Protein AF-A0A6G0YWB1-F1 (afdb_monomer)

Organism: Aphis craccivora (NCBI:txid307492)

Sequence (65 aa):
MSDRKKRKYNDDYRIFNEKWSISYFFIEINRKAVCLVCRETVSVFKEFNIKRHYETKHEAMLYSV

pLDDT: mean 79.68, std 16.5, range [40.84, 94.94]

Mean predicted aligned error: 9.28 Å

Structure (mmCIF, N/CA/C/O backbone):
data_AF-A0A6G0YWB1-F1
#
_entry.id   AF-A0A6G0YWB1-F1
#
loop_
_atom_site.group_PDB
_atom_site.id
_atom_site.type_symbol
_atom_site.label_atom_id
_atom_site.label_alt_id
_atom_site.label_comp_id
_atom_site.label_asym_id
_atom_site.label_entity_id
_atom_site.label_seq_id
_atom_site.pdbx_PDB_ins_code
_atom_site.Cartn_x
_atom_site.Cartn_y
_atom_site.Cartn_z
_atom_site.occupancy
_atom_site.B_iso_or_equiv
_atom_site.auth_seq_id
_atom_site.auth_comp_id
_atom_site.auth_asym_id
_atom_site.auth_atom_id
_atom_site.pdbx_PDB_model_num
ATOM 1 N N . MET A 1 1 ? 9.382 -2.637 40.728 1.00 41.28 1 MET A N 1
ATOM 2 C CA . MET A 1 1 ? 8.239 -2.619 39.792 1.00 41.28 1 MET A CA 1
ATOM 3 C C . MET A 1 1 ? 8.741 -1.987 38.508 1.00 41.28 1 MET A C 1
ATOM 5 O O . MET A 1 1 ? 9.202 -0.862 38.565 1.00 41.28 1 MET A O 1
ATOM 9 N N . SER A 1 2 ? 8.809 -2.732 37.405 1.00 53.31 2 SER A N 1
ATOM 10 C CA . SER A 1 2 ? 9.405 -2.229 36.162 1.00 53.31 2 SER A CA 1
ATOM 11 C C . SER A 1 2 ? 8.396 -1.370 35.409 1.00 53.31 2 SER A C 1
ATOM 13 O O . SER A 1 2 ? 7.411 -1.891 34.884 1.00 53.31 2 SER A O 1
ATOM 15 N N . ASP A 1 3 ? 8.644 -0.065 35.346 1.00 53.78 3 ASP A N 1
ATOM 16 C CA . ASP A 1 3 ? 7.905 0.869 34.505 1.00 53.78 3 ASP A CA 1
ATOM 17 C C . ASP A 1 3 ? 7.916 0.390 33.049 1.00 53.78 3 ASP A C 1
ATOM 19 O O . ASP A 1 3 ? 8.910 0.500 32.323 1.00 53.78 3 ASP A O 1
ATOM 23 N N . ARG A 1 4 ? 6.786 -0.164 32.592 1.00 63.34 4 ARG A N 1
ATOM 24 C CA . ARG A 1 4 ? 6.533 -0.405 31.168 1.00 63.34 4 ARG A CA 1
ATOM 25 C C . ARG A 1 4 ? 6.484 0.955 30.485 1.00 63.34 4 ARG A C 1
ATOM 27 O O . ARG A 1 4 ? 5.429 1.579 30.398 1.00 63.34 4 ARG A O 1
ATOM 34 N N . LYS A 1 5 ? 7.635 1.401 29.982 1.00 61.50 5 LYS A N 1
ATOM 35 C CA . LYS A 1 5 ? 7.784 2.568 29.111 1.00 61.50 5 LYS A CA 1
ATOM 36 C C . LYS A 1 5 ? 6.834 2.384 27.920 1.00 61.50 5 LYS A C 1
ATOM 38 O O . LYS A 1 5 ? 7.151 1.670 26.969 1.00 61.50 5 LYS A O 1
ATOM 43 N N . LYS A 1 6 ? 5.623 2.955 28.003 1.00 62.81 6 LYS A N 1
ATOM 44 C CA . LYS A 1 6 ? 4.645 2.962 26.907 1.00 62.81 6 LYS A CA 1
ATOM 45 C C . LYS A 1 6 ? 5.345 3.610 25.720 1.00 62.81 6 LYS A C 1
ATOM 47 O O . LYS A 1 6 ? 5.660 4.798 25.758 1.00 62.81 6 LYS A O 1
ATOM 52 N N . ARG A 1 7 ? 5.658 2.813 24.694 1.00 61.75 7 ARG A N 1
ATOM 53 C CA . ARG A 1 7 ? 6.233 3.326 23.449 1.00 61.75 7 ARG A CA 1
ATOM 54 C C . ARG A 1 7 ? 5.265 4.380 22.917 1.00 61.75 7 ARG A C 1
ATOM 56 O O . ARG A 1 7 ? 4.118 4.048 22.630 1.00 61.75 7 ARG A O 1
ATOM 63 N N . LYS A 1 8 ? 5.716 5.636 22.823 1.00 57.34 8 LYS A N 1
ATOM 64 C CA . LYS A 1 8 ? 5.021 6.683 22.068 1.00 57.34 8 LYS A CA 1
ATOM 65 C C . LYS A 1 8 ? 4.952 6.182 20.627 1.00 57.34 8 LYS A C 1
ATOM 67 O O . LYS A 1 8 ? 5.958 6.179 19.922 1.00 57.34 8 LYS A O 1
ATOM 72 N N . TYR A 1 9 ? 3.811 5.620 20.243 1.00 54.31 9 TYR A N 1
ATOM 73 C CA . TYR A 1 9 ? 3.558 5.229 18.866 1.00 54.31 9 TYR A CA 1
ATOM 74 C C . TYR A 1 9 ? 3.420 6.532 18.091 1.00 54.31 9 TYR A C 1
ATOM 76 O O . TYR A 1 9 ? 2.449 7.254 18.293 1.00 54.31 9 TYR A O 1
ATOM 84 N N . ASN A 1 10 ? 4.453 6.875 17.323 1.00 55.47 10 ASN A N 1
ATOM 85 C CA . ASN A 1 10 ? 4.463 8.093 16.529 1.00 55.47 10 ASN A CA 1
ATOM 86 C C . ASN A 1 10 ? 3.257 8.045 15.581 1.00 55.47 10 ASN A C 1
ATOM 88 O O . ASN A 1 10 ? 3.089 7.059 14.859 1.00 55.47 10 ASN A O 1
ATOM 92 N N . ASP A 1 11 ? 2.389 9.050 15.651 1.00 57.09 11 ASP A N 1
ATOM 93 C CA . ASP A 1 11 ? 1.109 9.065 14.932 1.00 57.09 11 ASP A CA 1
ATOM 94 C C . ASP A 1 11 ? 1.306 9.098 13.403 1.00 57.09 11 ASP A C 1
ATOM 96 O O . ASP A 1 11 ? 0.438 8.655 12.659 1.00 57.09 11 ASP A O 1
ATOM 100 N N . ASP A 1 12 ? 2.510 9.464 12.950 1.00 56.94 12 ASP A N 1
ATOM 101 C CA . ASP A 1 12 ? 2.997 9.361 11.568 1.00 56.94 12 ASP A CA 1
ATOM 102 C C . ASP A 1 12 ? 2.720 8.003 10.903 1.00 56.94 12 ASP A C 1
ATOM 104 O O . ASP A 1 12 ? 2.388 7.938 9.725 1.00 56.94 12 ASP A O 1
ATOM 108 N N . TYR A 1 13 ? 2.780 6.898 11.657 1.00 60.19 13 TYR A N 1
ATOM 109 C CA . TYR A 1 13 ? 2.516 5.554 11.118 1.00 60.19 13 TYR A CA 1
ATOM 110 C C . TYR A 1 13 ? 1.025 5.240 10.911 1.00 60.19 13 TYR A C 1
ATOM 112 O O . TYR A 1 13 ? 0.674 4.101 10.593 1.00 60.19 13 TYR A O 1
ATOM 120 N N . ARG A 1 14 ? 0.136 6.211 11.151 1.00 69.38 14 ARG A N 1
ATOM 121 C CA . ARG A 1 14 ? -1.303 6.126 10.862 1.00 69.38 14 ARG A CA 1
ATOM 122 C C . ARG A 1 14 ? -1.713 6.929 9.634 1.00 69.38 14 ARG A C 1
ATOM 124 O O . ARG A 1 14 ? -2.880 6.863 9.255 1.00 69.38 14 ARG A O 1
ATOM 131 N N . ILE A 1 15 ? -0.791 7.670 9.024 1.00 83.06 15 ILE A N 1
ATOM 132 C CA . ILE A 1 15 ? -1.061 8.483 7.840 1.00 83.06 15 ILE A CA 1
ATOM 133 C C . ILE A 1 15 ? -0.485 7.759 6.624 1.00 83.06 15 ILE A C 1
ATOM 135 O O . ILE A 1 15 ? 0.654 7.292 6.637 1.00 83.06 15 ILE A O 1
ATOM 139 N N . PHE A 1 16 ? -1.303 7.594 5.589 1.00 87.88 16 PHE A N 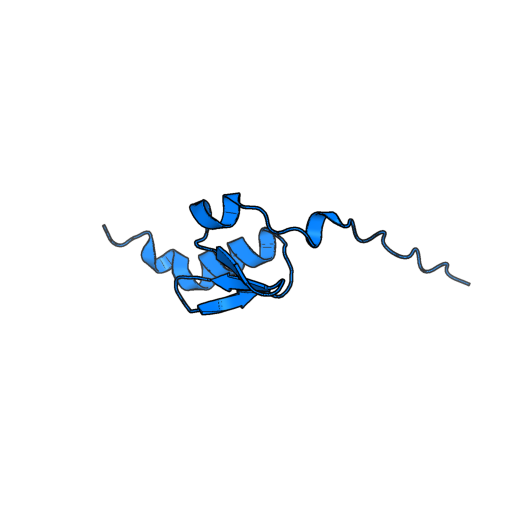1
ATOM 140 C CA . PHE A 1 16 ? -0.865 6.991 4.340 1.00 87.88 16 PHE A CA 1
ATOM 141 C C . 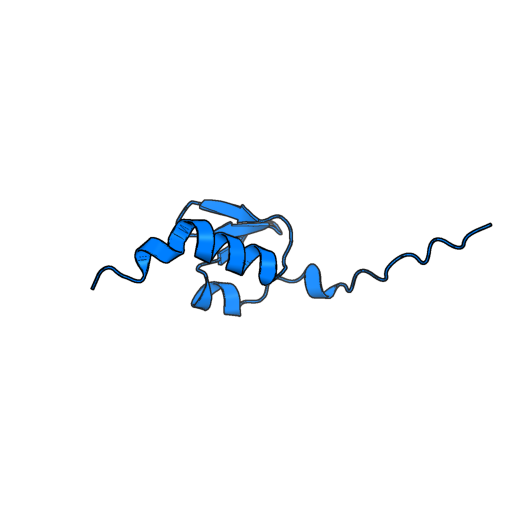PHE A 1 16 ? 0.049 7.965 3.589 1.00 87.88 16 PHE A C 1
ATOM 143 O O . PHE A 1 16 ? -0.261 9.149 3.479 1.00 87.88 16 PHE A O 1
ATOM 150 N N . ASN A 1 17 ? 1.177 7.479 3.069 1.00 90.06 17 ASN A N 1
ATOM 151 C CA . ASN A 1 17 ? 2.085 8.299 2.275 1.00 90.06 17 ASN A CA 1
ATOM 152 C C . ASN A 1 17 ? 1.769 8.137 0.784 1.00 90.06 17 ASN A C 1
ATOM 154 O O . ASN A 1 17 ? 1.928 7.050 0.230 1.00 90.06 17 ASN A O 1
ATOM 158 N N . GLU A 1 18 ? 1.388 9.230 0.123 1.00 89.56 18 GLU A N 1
ATOM 159 C CA . GLU A 1 18 ? 1.020 9.249 -1.300 1.00 89.56 18 GLU A CA 1
ATOM 160 C C . GLU A 1 18 ? 2.128 8.736 -2.234 1.00 89.56 18 GLU A C 1
ATOM 162 O O . GLU A 1 18 ? 1.837 8.221 -3.314 1.00 89.56 18 GLU A O 1
ATOM 167 N N . LYS A 1 19 ? 3.402 8.781 -1.814 1.00 92.12 19 LYS A N 1
ATOM 168 C CA . LYS A 1 19 ? 4.516 8.198 -2.583 1.00 92.12 19 LYS A CA 1
ATOM 169 C C . LYS A 1 19 ? 4.335 6.699 -2.827 1.00 92.12 19 LYS A C 1
ATOM 171 O O . LYS A 1 19 ? 4.778 6.188 -3.853 1.00 92.12 19 LYS A O 1
ATOM 176 N N . TRP A 1 20 ? 3.666 5.988 -1.918 1.00 93.06 20 TRP A N 1
ATOM 177 C CA . TRP A 1 20 ? 3.424 4.551 -2.057 1.00 93.06 20 TRP A CA 1
ATOM 178 C C . TRP A 1 20 ? 2.469 4.213 -3.205 1.00 93.06 20 TRP A C 1
ATOM 180 O O . TRP A 1 20 ? 2.557 3.113 -3.751 1.00 93.06 20 TRP A O 1
ATOM 190 N N . SER A 1 21 ? 1.621 5.156 -3.622 1.00 92.50 21 SER A N 1
ATOM 191 C CA . SER A 1 21 ? 0.782 5.009 -4.814 1.00 92.50 21 SER A CA 1
ATOM 192 C C . SER A 1 21 ? 1.615 4.880 -6.081 1.00 92.50 21 SER A C 1
ATOM 194 O O . SER A 1 21 ? 1.292 4.070 -6.944 1.00 92.50 21 SER A O 1
ATOM 196 N N . ILE A 1 22 ? 2.714 5.634 -6.163 1.00 89.88 22 ILE A N 1
ATOM 197 C CA . ILE A 1 22 ? 3.581 5.686 -7.344 1.00 89.88 22 ILE A CA 1
ATOM 198 C C . ILE A 1 22 ? 4.637 4.576 -7.290 1.00 89.88 22 ILE A C 1
ATOM 200 O O . ILE A 1 22 ? 4.886 3.919 -8.292 1.00 89.88 22 ILE A O 1
ATOM 204 N N . SER A 1 23 ? 5.258 4.348 -6.128 1.00 90.00 23 SER A N 1
ATOM 205 C CA . SER A 1 23 ? 6.370 3.394 -6.004 1.00 90.00 23 SER A CA 1
ATOM 206 C C . SER A 1 23 ? 5.937 1.937 -5.833 1.00 90.00 23 SER A C 1
ATOM 208 O O . SER A 1 23 ? 6.684 1.044 -6.217 1.00 90.00 23 SER A O 1
ATOM 210 N N . TYR A 1 24 ? 4.771 1.688 -5.226 1.00 91.75 24 TYR A N 1
ATOM 211 C CA . TYR A 1 24 ? 4.354 0.341 -4.810 1.00 91.75 24 TYR A CA 1
ATOM 212 C C . TYR A 1 24 ? 2.918 -0.017 -5.224 1.00 91.75 24 TYR A C 1
ATOM 214 O O . TYR A 1 24 ? 2.440 -1.096 -4.875 1.00 91.75 24 TYR A O 1
ATOM 222 N N . PHE A 1 25 ? 2.220 0.865 -5.951 1.00 92.75 25 PHE A N 1
ATOM 223 C CA . PHE A 1 25 ? 0.828 0.679 -6.382 1.00 92.75 25 PHE A CA 1
ATOM 224 C C . PHE A 1 25 ? -0.149 0.436 -5.222 1.00 92.75 25 PHE A C 1
ATOM 226 O O . PHE A 1 25 ? -1.031 -0.423 -5.297 1.00 92.75 25 PHE A O 1
ATOM 233 N N . PHE A 1 26 ? 0.007 1.184 -4.130 1.00 94.56 26 PHE A N 1
ATOM 234 C CA . PHE A 1 26 ? -0.912 1.145 -2.992 1.00 94.56 26 PHE A CA 1
ATOM 235 C C . PHE A 1 26 ? -1.798 2.382 -2.926 1.00 94.56 26 PHE A C 1
ATOM 237 O O . PHE A 1 26 ? -1.352 3.472 -3.240 1.00 94.56 26 PHE A O 1
ATOM 244 N N . ILE A 1 27 ? -3.029 2.241 -2.442 1.00 94.50 27 ILE A N 1
ATOM 245 C CA . ILE A 1 27 ? -3.915 3.378 -2.146 1.00 94.50 27 ILE A CA 1
ATOM 246 C C . ILE A 1 27 ? -4.562 3.223 -0.773 1.00 94.50 27 ILE A C 1
ATOM 248 O O . ILE A 1 27 ? -4.703 2.107 -0.278 1.00 94.50 27 ILE A O 1
ATOM 252 N N . GLU A 1 28 ? -4.988 4.322 -0.157 1.00 92.75 28 GLU A N 1
ATOM 253 C CA . GLU A 1 28 ? -5.790 4.269 1.066 1.00 92.75 28 GLU A CA 1
ATOM 254 C C . GLU A 1 28 ? -7.285 4.144 0.739 1.00 92.75 28 GLU A C 1
ATOM 256 O O . GLU A 1 28 ? -7.865 5.002 0.079 1.00 92.75 28 GLU A O 1
ATOM 261 N N . ILE A 1 29 ? -7.933 3.095 1.252 1.00 90.44 29 ILE A N 1
ATOM 262 C CA . ILE A 1 29 ? -9.392 2.936 1.257 1.00 90.44 29 ILE A CA 1
ATOM 263 C C . ILE A 1 29 ? -9.826 2.616 2.686 1.00 90.44 29 ILE A C 1
ATOM 265 O O . ILE A 1 29 ? -9.353 1.644 3.272 1.00 90.44 29 ILE A O 1
ATOM 269 N N . ASN A 1 30 ? -10.744 3.401 3.258 1.00 88.06 30 ASN A N 1
ATOM 270 C CA . ASN A 1 30 ? -11.286 3.170 4.606 1.00 88.06 30 ASN A CA 1
ATOM 271 C C . ASN A 1 30 ? -10.199 2.951 5.681 1.00 88.06 30 ASN A C 1
ATOM 273 O O . ASN A 1 30 ? -10.295 2.016 6.480 1.00 88.06 30 ASN A O 1
ATOM 277 N N . ARG A 1 31 ? -9.142 3.782 5.689 1.00 85.50 31 ARG A N 1
ATOM 278 C CA . ARG A 1 31 ? -7.977 3.645 6.589 1.00 85.50 31 ARG A CA 1
ATOM 279 C C . ARG A 1 31 ? -7.212 2.319 6.447 1.00 85.50 31 ARG A C 1
ATOM 281 O O . ARG A 1 31 ? -6.573 1.862 7.393 1.00 85.50 31 ARG A O 1
ATOM 288 N N . LYS A 1 32 ? -7.247 1.696 5.268 1.00 87.75 32 LYS A N 1
ATOM 289 C CA . LYS A 1 32 ? -6.453 0.508 4.919 1.00 87.75 32 LYS A CA 1
ATOM 290 C C . LYS A 1 32 ? -5.687 0.754 3.629 1.00 87.75 32 LYS A C 1
ATOM 292 O O . LYS A 1 32 ? -6.211 1.380 2.717 1.00 87.75 32 LYS A O 1
ATOM 297 N N . ALA A 1 33 ? -4.472 0.228 3.542 1.00 92.81 33 ALA A N 1
ATOM 298 C CA . ALA A 1 33 ? -3.646 0.359 2.357 1.00 92.81 33 ALA A CA 1
ATOM 299 C C . ALA A 1 33 ? -3.962 -0.833 1.460 1.00 92.81 33 ALA A C 1
ATOM 301 O O . ALA A 1 33 ? -3.742 -1.971 1.863 1.00 92.81 33 ALA A O 1
ATOM 302 N N . VAL A 1 34 ? -4.519 -0.590 0.283 1.00 94.62 34 VAL A N 1
ATOM 303 C CA . VAL A 1 34 ? -4.937 -1.611 -0.678 1.00 94.62 34 VAL A CA 1
ATOM 304 C C . VAL A 1 34 ? -3.914 -1.674 -1.799 1.00 94.62 34 VAL A C 1
ATOM 306 O O . VAL A 1 34 ? -3.633 -0.657 -2.428 1.00 94.62 34 VAL A O 1
ATOM 309 N N . CYS A 1 35 ? -3.368 -2.860 -2.055 1.00 94.94 35 CYS A N 1
ATOM 310 C CA . CYS A 1 35 ? -2.522 -3.110 -3.213 1.00 94.94 35 CYS A CA 1
ATOM 311 C C . CYS A 1 35 ? -3.390 -3.165 -4.470 1.00 94.94 35 CYS A C 1
ATOM 313 O O . CYS A 1 35 ? -4.302 -3.984 -4.552 1.00 94.94 35 CYS A O 1
ATOM 315 N N . LEU A 1 36 ? -3.097 -2.352 -5.479 1.00 93.62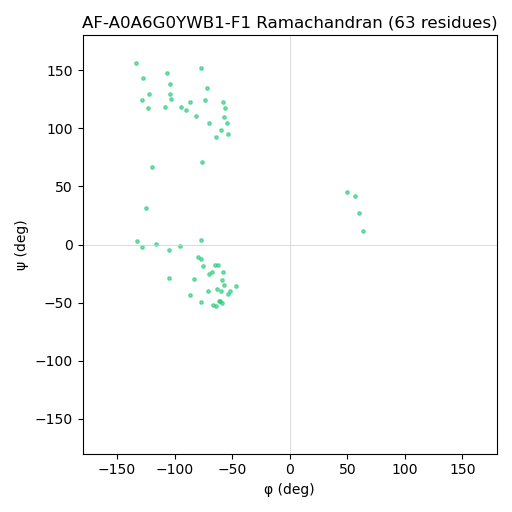 36 LEU A N 1
ATOM 316 C CA . LEU A 1 36 ? -3.853 -2.356 -6.732 1.00 93.62 36 LEU A CA 1
ATOM 317 C C . LEU A 1 36 ? -3.531 -3.557 -7.634 1.00 93.62 36 LEU A C 1
ATOM 319 O O . LEU A 1 36 ? -4.344 -3.900 -8.487 1.00 93.62 36 LEU A O 1
ATOM 323 N N . VAL A 1 37 ? -2.397 -4.233 -7.414 1.00 91.81 37 VAL A N 1
AT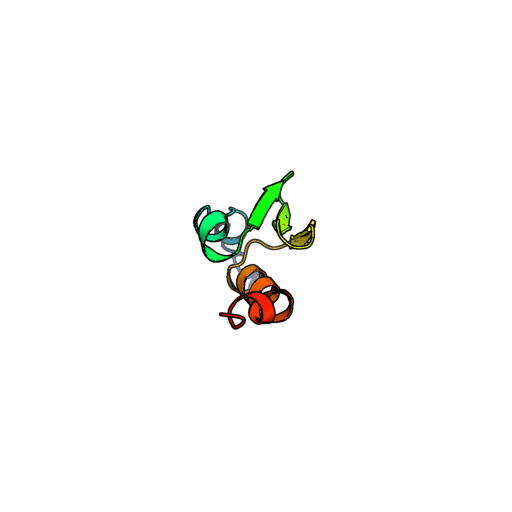OM 324 C CA . VAL A 1 37 ? -1.981 -5.403 -8.207 1.00 91.81 37 VAL A CA 1
ATOM 325 C C . VAL A 1 37 ? -2.759 -6.659 -7.802 1.00 91.81 37 VAL A C 1
ATOM 327 O O . VAL A 1 37 ? -3.327 -7.339 -8.651 1.00 91.81 37 VAL A O 1
ATOM 330 N N . CYS A 1 38 ? -2.843 -6.955 -6.499 1.00 93.38 38 CYS A N 1
ATOM 331 C CA . CYS A 1 38 ? -3.497 -8.172 -5.985 1.00 93.38 38 CYS A CA 1
ATOM 332 C C . CYS A 1 38 ? -4.734 -7.929 -5.111 1.00 93.38 38 CYS A C 1
ATOM 334 O O . CYS A 1 38 ? -5.343 -8.886 -4.642 1.00 93.38 38 CYS A O 1
ATOM 336 N N . ARG A 1 39 ? -5.125 -6.666 -4.895 1.00 92.25 39 ARG A N 1
ATOM 337 C CA . ARG A 1 39 ? -6.294 -6.245 -4.091 1.00 92.25 39 ARG A CA 1
ATOM 338 C C . ARG A 1 39 ? -6.220 -6.599 -2.605 1.00 92.25 39 ARG A C 1
ATOM 340 O O . ARG A 1 39 ? -7.207 -6.453 -1.886 1.00 92.25 39 ARG A O 1
ATOM 347 N N . GLU A 1 40 ? -5.062 -7.027 -2.117 1.00 93.75 40 GLU A N 1
ATOM 348 C CA . GLU A 1 40 ? -4.861 -7.296 -0.697 1.00 93.75 40 GLU A CA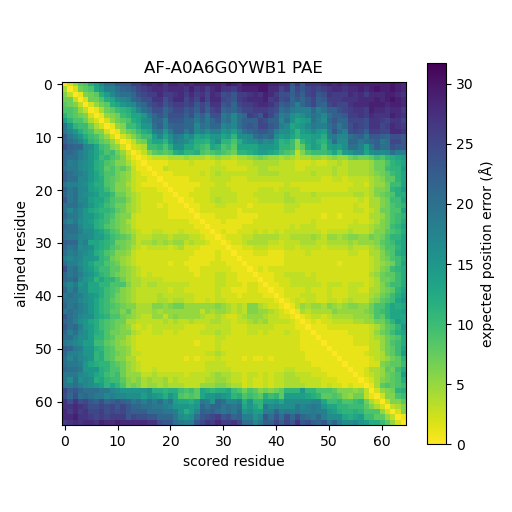 1
ATOM 349 C C . GLU A 1 40 ? -4.684 -6.015 0.119 1.00 93.75 40 GLU A C 1
ATOM 351 O O . GLU A 1 40 ? -4.173 -5.003 -0.363 1.00 93.75 40 GLU A O 1
ATOM 356 N N . THR A 1 41 ? -5.068 -6.080 1.393 1.00 91.88 41 THR A N 1
ATOM 357 C CA . THR A 1 41 ? -4.974 -4.957 2.329 1.00 91.88 41 THR A CA 1
ATOM 358 C C . THR A 1 41 ? -3.815 -5.115 3.307 1.00 91.88 41 THR A C 1
ATOM 360 O O . THR A 1 41 ? -3.655 -6.169 3.922 1.00 91.88 41 THR A O 1
ATOM 363 N N . VAL A 1 42 ? -3.093 -4.028 3.563 1.00 89.19 42 VAL A N 1
ATOM 364 C CA . VAL A 1 42 ? -2.104 -3.887 4.631 1.00 89.19 42 VAL A CA 1
ATOM 365 C C . VAL A 1 42 ?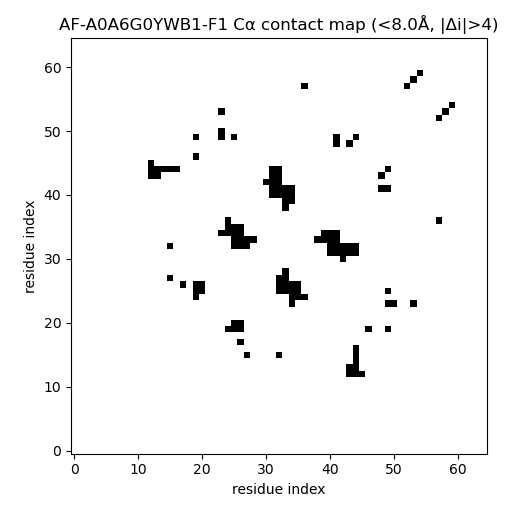 -2.672 -2.957 5.707 1.00 89.19 42 VAL A C 1
ATOM 367 O O . VAL A 1 42 ? -2.956 -1.785 5.460 1.00 89.19 42 VAL A O 1
ATOM 370 N N . SER A 1 43 ? -2.841 -3.483 6.923 1.00 81.38 43 SER A N 1
ATOM 371 C CA . SER A 1 43 ? -3.484 -2.765 8.040 1.00 81.38 43 SER A CA 1
ATOM 372 C C . SER A 1 43 ? -2.600 -1.712 8.714 1.00 81.38 43 SER A C 1
ATOM 374 O O . SER A 1 43 ? -3.089 -0.945 9.536 1.00 81.38 43 SER A O 1
ATOM 376 N N . VAL A 1 44 ? -1.293 -1.704 8.439 1.00 82.88 44 VAL A N 1
ATOM 377 C CA . VAL A 1 44 ? -0.331 -0.815 9.102 1.00 82.88 44 VAL A CA 1
ATOM 378 C C . VAL A 1 44 ? 0.401 0.007 8.055 1.00 82.88 44 VAL A C 1
ATOM 380 O O . VAL A 1 44 ? 1.155 -0.554 7.258 1.00 82.88 44 VAL A O 1
ATOM 383 N N . PHE A 1 45 ? 0.238 1.330 8.113 1.00 86.50 45 PHE A N 1
ATOM 384 C CA . PHE A 1 45 ? 0.881 2.294 7.216 1.00 86.50 45 PHE A CA 1
ATOM 385 C C . PHE A 1 45 ? 2.349 2.481 7.590 1.00 86.50 45 PHE A C 1
ATOM 387 O O . PHE A 1 45 ? 2.789 3.483 8.145 1.00 86.50 45 PHE A O 1
ATOM 394 N N . LYS A 1 46 ? 3.128 1.441 7.314 1.00 87.56 46 LYS A N 1
ATOM 395 C CA . LYS A 1 46 ? 4.581 1.455 7.395 1.00 87.56 46 LYS A CA 1
ATOM 396 C C . LYS A 1 46 ? 5.123 1.084 6.040 1.00 87.56 46 LYS A C 1
ATOM 398 O O . LYS A 1 46 ? 4.786 0.017 5.530 1.00 87.56 46 LYS A O 1
ATOM 403 N N . GLU A 1 47 ? 6.039 1.902 5.543 1.00 88.62 47 GLU A N 1
ATOM 404 C CA . GLU A 1 47 ? 6.732 1.643 4.286 1.00 88.62 47 GLU A CA 1
ATOM 405 C C . GLU A 1 47 ? 7.337 0.239 4.255 1.00 88.62 47 GLU A C 1
ATOM 407 O O . GLU A 1 47 ? 7.164 -0.463 3.273 1.00 88.62 47 GLU A O 1
ATOM 412 N N . PHE A 1 48 ? 7.919 -0.236 5.363 1.00 89.38 48 PHE A N 1
ATOM 413 C CA . PHE A 1 48 ? 8.411 -1.613 5.466 1.00 89.38 48 PHE A CA 1
ATOM 414 C C . PHE A 1 48 ? 7.349 -2.672 5.115 1.00 89.38 48 PHE A C 1
ATOM 416 O O . PHE A 1 48 ? 7.654 -3.630 4.413 1.00 89.38 48 PHE A O 1
ATOM 423 N N . ASN A 1 49 ? 6.102 -2.520 5.580 1.00 90.69 49 ASN A N 1
ATOM 424 C CA . ASN A 1 49 ? 5.040 -3.481 5.266 1.00 90.69 49 ASN A CA 1
ATOM 425 C C . ASN A 1 49 ? 4.608 -3.392 3.798 1.00 90.69 49 ASN A C 1
ATOM 427 O O . ASN A 1 49 ? 4.364 -4.427 3.183 1.00 90.69 49 ASN A O 1
ATOM 431 N N . ILE A 1 50 ? 4.524 -2.173 3.260 1.00 92.00 50 ILE A N 1
ATOM 432 C CA . ILE A 1 50 ? 4.141 -1.894 1.871 1.00 92.00 50 ILE A CA 1
ATOM 433 C C . ILE A 1 50 ? 5.207 -2.419 0.903 1.00 92.00 50 ILE A C 1
ATOM 435 O O . ILE A 1 50 ? 4.904 -3.225 0.027 1.00 92.00 50 ILE A O 1
ATOM 439 N N . LYS A 1 51 ? 6.467 -2.038 1.128 1.00 91.31 51 LYS A N 1
ATOM 440 C CA . LYS A 1 51 ? 7.631 -2.471 0.359 1.00 91.31 51 LYS A CA 1
ATOM 441 C C . LYS A 1 51 ? 7.784 -3.988 0.390 1.00 91.31 51 LYS A C 1
ATOM 443 O O . LYS A 1 51 ? 7.828 -4.603 -0.664 1.00 91.31 51 LYS A O 1
ATOM 448 N N . ARG A 1 52 ? 7.746 -4.614 1.575 1.00 93.06 52 ARG A N 1
ATOM 449 C CA . ARG A 1 52 ? 7.832 -6.079 1.695 1.00 93.06 52 ARG A CA 1
ATOM 450 C C . ARG A 1 52 ? 6.700 -6.783 0.952 1.00 93.06 52 ARG A C 1
ATOM 452 O O . ARG A 1 52 ? 6.940 -7.822 0.347 1.00 93.06 52 ARG A O 1
ATOM 459 N N . HIS A 1 53 ? 5.471 -6.262 1.010 1.00 93.88 53 HIS A N 1
ATOM 460 C CA . HIS A 1 53 ? 4.367 -6.834 0.240 1.00 93.88 53 HIS A CA 1
ATOM 461 C C . HIS A 1 53 ? 4.669 -6.756 -1.258 1.00 93.88 53 HIS A C 1
ATOM 463 O O . HIS A 1 53 ? 4.534 -7.758 -1.953 1.00 93.88 53 HIS A O 1
ATOM 469 N N . TYR A 1 54 ? 5.087 -5.581 -1.732 1.00 91.44 54 TYR A N 1
ATOM 470 C CA . TYR A 1 54 ? 5.397 -5.365 -3.137 1.00 91.44 54 TYR A CA 1
ATOM 471 C C . TYR A 1 54 ? 6.530 -6.273 -3.617 1.00 91.44 54 TYR A C 1
ATOM 473 O O . TYR A 1 54 ? 6.359 -6.978 -4.602 1.00 91.44 54 TYR A O 1
ATOM 481 N N . GLU A 1 55 ? 7.638 -6.338 -2.881 1.00 90.25 55 GLU A N 1
ATOM 482 C CA . GLU A 1 55 ? 8.782 -7.176 -3.241 1.00 90.25 55 GLU A CA 1
ATOM 483 C C . GLU A 1 55 ? 8.401 -8.667 -3.220 1.00 90.25 55 GLU A C 1
ATOM 485 O O . GLU A 1 55 ? 8.496 -9.367 -4.215 1.00 90.25 55 GLU A O 1
ATOM 490 N N . THR A 1 56 ? 7.832 -9.172 -2.128 1.00 90.94 56 THR A N 1
ATOM 491 C CA . THR A 1 56 ? 7.576 -10.623 -2.026 1.00 90.94 56 THR A CA 1
ATOM 492 C C . THR A 1 56 ? 6.474 -11.147 -2.950 1.00 90.94 56 THR A C 1
ATOM 494 O O . THR A 1 56 ? 6.479 -12.336 -3.267 1.00 90.94 56 THR A O 1
ATOM 497 N N . LYS A 1 57 ? 5.514 -10.305 -3.359 1.00 89.12 57 LYS A N 1
ATOM 498 C CA . LYS A 1 57 ? 4.384 -10.724 -4.209 1.00 89.12 57 LYS A CA 1
ATOM 499 C C . LYS A 1 57 ? 4.492 -10.274 -5.659 1.00 89.12 57 LYS A C 1
ATOM 501 O O . LYS A 1 57 ? 3.959 -10.961 -6.525 1.00 89.12 57 LYS A O 1
ATOM 506 N N . HIS A 1 58 ? 5.164 -9.152 -5.915 1.00 87.62 58 HIS A N 1
ATOM 507 C CA . HIS A 1 58 ? 5.156 -8.475 -7.215 1.00 87.62 58 HIS A CA 1
ATOM 508 C C . HIS A 1 58 ? 6.558 -8.161 -7.760 1.00 87.62 58 HIS A C 1
ATOM 510 O O . HIS A 1 58 ? 6.644 -7.694 -8.891 1.00 87.62 58 HIS A O 1
ATOM 516 N N . GLU A 1 59 ? 7.658 -8.455 -7.048 1.00 71.00 59 GLU A N 1
ATOM 517 C CA . GLU A 1 59 ? 9.034 -8.270 -7.570 1.00 71.00 59 GLU A CA 1
ATOM 518 C C . GLU A 1 59 ? 9.265 -9.038 -8.874 1.00 71.00 59 GLU A C 1
ATOM 520 O O . GLU A 1 59 ? 9.909 -8.529 -9.789 1.00 71.00 59 GLU A O 1
ATOM 525 N N . ALA A 1 60 ? 8.653 -10.218 -9.015 1.00 66.06 60 ALA A N 1
ATOM 526 C CA . ALA A 1 60 ? 8.739 -11.016 -10.236 1.00 66.06 60 ALA A CA 1
ATOM 527 C C . ALA A 1 60 ? 8.140 -10.320 -11.478 1.00 66.06 60 ALA A C 1
ATOM 529 O O . ALA A 1 60 ? 8.462 -10.707 -12.599 1.00 66.06 60 ALA A O 1
ATOM 530 N N . MET A 1 61 ? 7.307 -9.284 -11.314 1.00 61.22 61 MET A N 1
ATOM 531 C CA . MET A 1 61 ? 6.765 -8.520 -1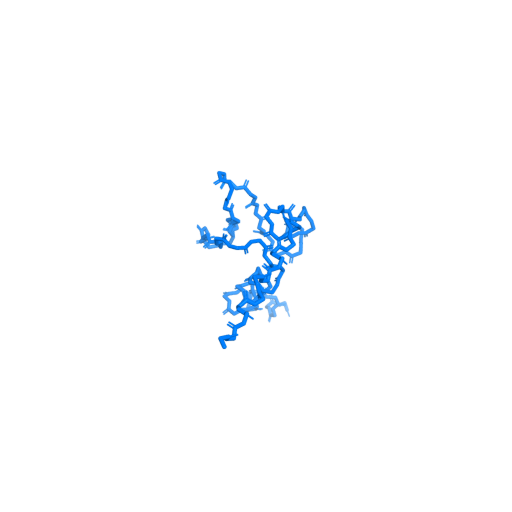2.445 1.00 61.22 61 MET A CA 1
ATOM 532 C C . MET A 1 61 ? 7.751 -7.486 -13.015 1.00 61.22 61 MET A C 1
ATOM 534 O O . MET A 1 61 ? 7.495 -6.953 -14.090 1.00 61.22 61 MET A O 1
ATOM 538 N N . LEU A 1 62 ? 8.877 -7.202 -12.343 1.00 57.56 62 LEU A N 1
ATOM 539 C CA . LEU A 1 62 ? 9.841 -6.172 -12.765 1.00 57.56 62 LEU A CA 1
ATOM 540 C C . LEU A 1 62 ? 11.033 -6.694 -13.595 1.00 57.56 62 LEU A C 1
ATOM 542 O O . LEU A 1 62 ? 11.837 -5.886 -14.050 1.00 57.56 62 LEU A O 1
ATOM 546 N N . TYR A 1 63 ? 11.135 -8.006 -13.845 1.00 49.44 63 TYR A N 1
ATOM 547 C CA . TYR A 1 63 ? 12.260 -8.619 -14.580 1.00 49.44 63 TYR A CA 1
ATOM 548 C C . TYR A 1 63 ? 11.839 -9.461 -15.795 1.00 49.44 63 TYR A C 1
ATOM 550 O O . TYR A 1 63 ? 12.496 -10.440 -16.140 1.00 49.44 63 TYR A O 1
ATOM 558 N N . SER A 1 64 ? 10.744 -9.089 -16.460 1.00 43.22 64 SER A N 1
ATOM 559 C CA . SER A 1 64 ? 10.376 -9.653 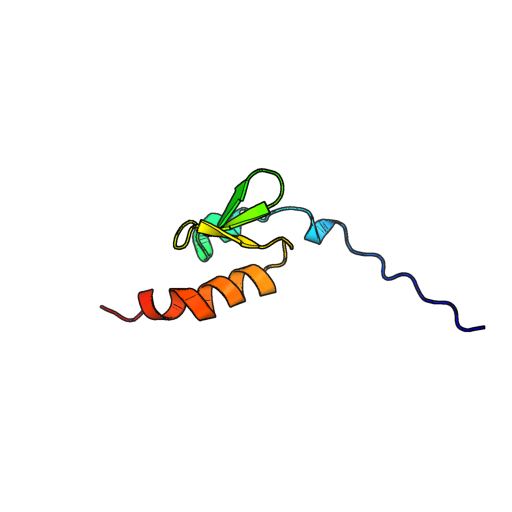-17.768 1.00 43.22 64 SER A CA 1
ATOM 560 C C . SER A 1 64 ? 10.316 -8.559 -18.837 1.00 43.22 64 SER A C 1
ATOM 562 O O . SER A 1 64 ? 9.253 -8.219 -19.348 1.00 43.22 64 SER A O 1
ATOM 564 N N . VAL A 1 65 ? 11.484 -7.993 -19.149 1.00 40.84 65 VAL A N 1
ATOM 565 C CA . VAL A 1 65 ? 11.781 -7.304 -20.416 1.00 40.84 65 VAL A CA 1
ATOM 566 C C . VAL A 1 65 ? 13.057 -7.905 -20.974 1.00 40.84 65 VAL A C 1
ATOM 568 O O . VAL A 1 65 ? 14.021 -8.027 -20.185 1.00 40.84 65 VAL A O 1
#

Secondary structure (DSSP, 8-state):
----------GGGGSPPTHHHHHS-EEEETTEEEETTT--EESS--HHHHHHHHHHHHGGGGS--

InterPro domains:
  IPR040647 SPIN-DOC-like, zinc-finger [PF18658] (18-62)

Nearest PDB structures (foldseek):
  6go5-assembly1_A  TM=5.931E-01  e=3.588E+00  Mus musculus
  4qzd-assembly1_A  TM=5.884E-01  e=3.354E+00  Mus musculus
  4qzc-assembly1_A  TM=5.914E-01  e=3.588E+00  Mus musculus
  4i27-assembly1_A  TM=5.867E-01  e=4.105E+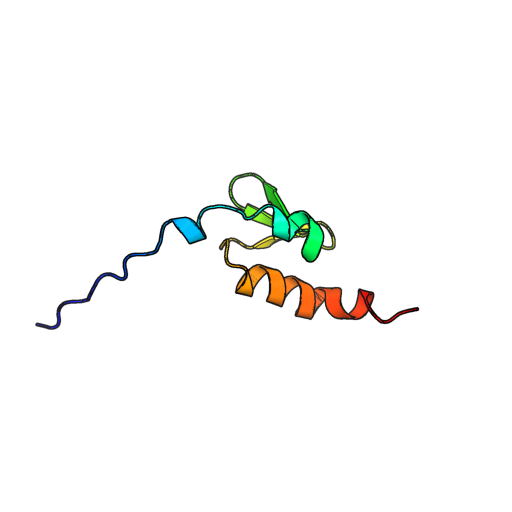00  Mus musculus
  4i2h-assembly1_A  TM=5.920E-01  e=5.374E+00  Mus musculus

Foldseek 3Di:
DDPPPPPPPPCVFQDADCVCCVVQVWDDDPSWTARPVPRDTDNIRDPVSSVCCRCVPPVVVVPDD

Radius of gyration: 15.0 Å; Cα contacts (8 Å, |Δi|>4): 63; chains: 1; bounding box: 24×20×60 Å

Solvent-accessible surface area (backbone atoms only — not comparable to full-atom values): 4197 Å² total; per-residue (Å²): 132,84,81,78,75,76,74,81,72,64,69,69,49,74,49,81,62,73,66,40,39,77,78,57,40,33,45,81,54,96,90,27,37,32,30,72,87,80,68,48,73,44,84,56,50,39,67,69,58,52,51,50,49,36,49,79,74,46,46,79,74,77,73,81,127